Protein AF-A0A7V9PGR5-F1 (afdb_monomer)

Radius of gyration: 11.66 Å; Cα contacts (8 Å, |Δi|>4): 101; chains: 1; bounding box: 30×21×29 Å

Sec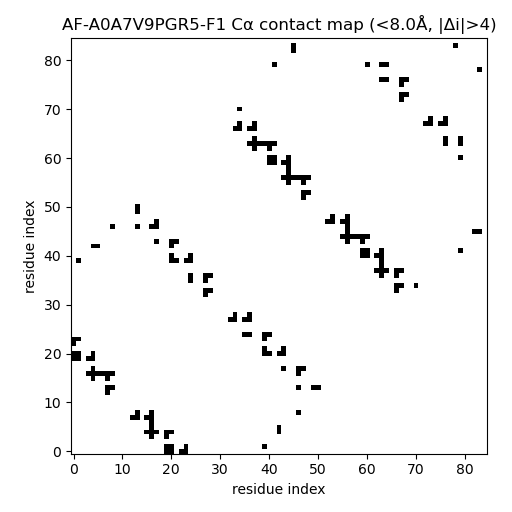ondary structure (DSSP, 8-state):
-HHHHHHHHHHT-HHHHHHHHHHHHHHHHHHT-HHHHHHHHHHHHHHHHHTT-HHHHHHHHHHHHHHHHHTT-HHHHHHHHHT--

Mean predicted aligned error: 5.48 Å

Structure (mmCIF, N/CA/C/O backbone):
data_AF-A0A7V9PGR5-F1
#
_entry.id   AF-A0A7V9PGR5-F1
#
loop_
_atom_site.group_PDB
_atom_site.id
_atom_site.type_symbol
_atom_site.label_atom_id
_atom_site.label_alt_id
_atom_site.label_comp_id
_atom_site.label_asym_id
_atom_site.label_entity_id
_atom_site.label_seq_id
_atom_site.pdbx_PDB_ins_code
_atom_site.Cartn_x
_atom_site.Cartn_y
_atom_site.Cartn_z
_atom_site.occupancy
_atom_site.B_iso_or_equiv
_atom_site.auth_seq_id
_atom_site.auth_comp_id
_atom_site.auth_asym_id
_atom_site.auth_atom_id
_atom_site.pdbx_PDB_model_num
ATOM 1 N N . MET A 1 1 ? -11.099 2.712 -9.043 1.00 53.03 1 MET A N 1
ATOM 2 C CA . MET A 1 1 ? -9.849 3.258 -9.646 1.00 53.03 1 MET A CA 1
ATOM 3 C C . MET A 1 1 ? -8.992 3.923 -8.562 1.00 53.03 1 MET A C 1
ATOM 5 O O . MET A 1 1 ? -9.561 4.374 -7.577 1.00 53.03 1 MET A O 1
ATOM 9 N N . ARG A 1 2 ? -7.657 4.024 -8.713 1.00 61.19 2 ARG A N 1
ATOM 10 C CA . ARG A 1 2 ? -6.727 4.561 -7.679 1.00 61.19 2 ARG A CA 1
ATOM 11 C C . ARG A 1 2 ? -7.127 5.932 -7.109 1.00 61.19 2 ARG A C 1
ATOM 13 O O . ARG A 1 2 ? -7.085 6.131 -5.901 1.00 61.19 2 ARG A O 1
ATOM 20 N N . ILE A 1 3 ? -7.575 6.848 -7.968 1.00 62.31 3 ILE A N 1
ATOM 21 C CA . ILE A 1 3 ? -8.029 8.194 -7.571 1.00 62.31 3 ILE A CA 1
ATOM 22 C C . ILE A 1 3 ? -9.269 8.129 -6.662 1.00 62.31 3 ILE A C 1
ATOM 24 O O . ILE A 1 3 ? -9.377 8.911 -5.722 1.00 62.31 3 ILE A O 1
ATOM 28 N N . GLN A 1 4 ? -10.174 7.171 -6.893 1.00 65.62 4 GLN A N 1
ATOM 29 C CA . GLN A 1 4 ? -11.357 6.974 -6.046 1.00 65.62 4 GLN A CA 1
ATOM 30 C C . GLN A 1 4 ? -10.973 6.430 -4.669 1.00 65.62 4 GLN A C 1
ATOM 32 O O . GLN A 1 4 ? -11.419 6.984 -3.676 1.00 65.62 4 GLN A O 1
ATOM 37 N N . ALA A 1 5 ? -10.063 5.451 -4.598 1.00 62.12 5 ALA A N 1
ATOM 38 C CA . ALA A 1 5 ? -9.592 4.920 -3.315 1.00 62.12 5 ALA A CA 1
ATOM 39 C C . ALA A 1 5 ? -8.928 6.006 -2.443 1.00 62.12 5 ALA A C 1
ATOM 41 O O . ALA A 1 5 ? -9.151 6.070 -1.238 1.00 62.12 5 ALA A O 1
ATOM 42 N N . MET A 1 6 ? -8.161 6.915 -3.057 1.00 65.69 6 MET A N 1
ATOM 43 C CA . MET A 1 6 ? -7.580 8.073 -2.365 1.00 65.69 6 MET A CA 1
ATOM 44 C C . MET A 1 6 ? -8.623 9.119 -1.933 1.00 65.69 6 MET A C 1
ATOM 46 O O . MET A 1 6 ? -8.459 9.767 -0.898 1.00 65.69 6 MET A O 1
ATOM 50 N N . LEU A 1 7 ? -9.683 9.321 -2.719 1.00 65.00 7 LEU A N 1
ATOM 51 C CA . LEU A 1 7 ? -10.794 10.212 -2.364 1.00 65.00 7 LEU A CA 1
ATOM 52 C C . LEU A 1 7 ? -11.624 9.649 -1.207 1.00 65.00 7 LEU A C 1
ATOM 54 O O . LEU A 1 7 ? -11.989 10.393 -0.302 1.00 65.00 7 LEU A O 1
ATOM 58 N N . GLU A 1 8 ? -11.885 8.347 -1.217 1.00 65.00 8 GLU A N 1
ATOM 59 C CA . GLU A 1 8 ? -12.633 7.638 -0.177 1.00 65.00 8 GLU A CA 1
ATOM 60 C C . GLU A 1 8 ? -11.842 7.566 1.132 1.00 65.00 8 GLU A C 1
ATOM 62 O O . GLU A 1 8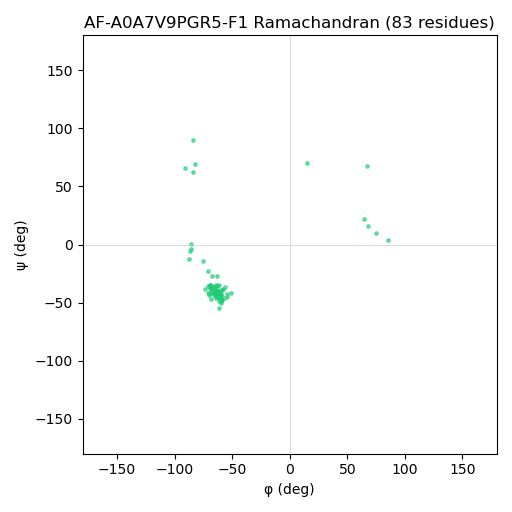 ? -12.404 7.825 2.194 1.00 65.00 8 GLU A O 1
ATOM 67 N N . LEU A 1 9 ? -10.515 7.379 1.064 1.00 62.84 9 LEU A N 1
ATOM 68 C CA . LEU A 1 9 ? -9.618 7.540 2.216 1.00 62.84 9 LEU A CA 1
ATOM 69 C C . LEU A 1 9 ? -9.763 8.914 2.879 1.00 62.84 9 LEU A C 1
ATOM 71 O O . LEU A 1 9 ? -9.816 9.001 4.104 1.00 62.84 9 LEU A O 1
ATOM 75 N N . ARG A 1 10 ? -9.857 9.986 2.080 1.00 65.81 10 ARG A N 1
ATOM 76 C CA . ARG A 1 10 ? -10.070 11.346 2.601 1.00 65.81 10 ARG A CA 1
ATOM 77 C C . ARG A 1 10 ? -11.473 11.576 3.160 1.00 65.81 10 ARG A C 1
ATOM 79 O O . ARG A 1 10 ? -11.640 12.471 3.979 1.00 65.81 10 ARG A O 1
ATOM 86 N N . ARG A 1 11 ? -12.461 10.790 2.731 1.00 74.94 11 ARG A N 1
ATOM 87 C CA . ARG A 1 11 ? -13.840 10.838 3.244 1.00 74.94 11 ARG A CA 1
ATOM 88 C C . ARG A 1 11 ? -14.061 9.950 4.471 1.00 74.94 11 ARG A C 1
ATOM 90 O O . ARG A 1 11 ? -15.069 10.120 5.141 1.00 74.94 11 ARG A O 1
ATOM 97 N N . GLY A 1 12 ? -13.118 9.058 4.785 1.00 74.94 12 GLY A N 1
ATOM 98 C CA . GLY A 1 12 ? -13.231 8.099 5.888 1.00 74.94 12 GLY A CA 1
ATOM 99 C C . GLY A 1 12 ? -13.971 6.809 5.521 1.00 74.94 12 GLY A C 1
ATOM 100 O O . GLY A 1 12 ? -14.131 5.935 6.369 1.00 74.94 12 GLY A O 1
ATOM 101 N N . ASP A 1 13 ? -14.368 6.643 4.257 1.00 79.75 13 ASP A N 1
ATOM 102 C CA . ASP A 1 13 ? -15.058 5.447 3.766 1.00 79.75 13 ASP A CA 1
ATOM 103 C C . ASP A 1 13 ? -14.052 4.336 3.443 1.00 79.75 13 ASP A C 1
ATOM 105 O O . ASP A 1 13 ? -13.805 3.965 2.293 1.00 79.75 13 ASP A O 1
ATOM 109 N N . TYR A 1 14 ? -13.441 3.790 4.494 1.00 75.50 14 TYR A N 1
ATOM 110 C CA . TYR A 1 14 ? -12.367 2.802 4.385 1.00 75.50 14 TYR A CA 1
ATOM 111 C C . TYR A 1 14 ? -12.809 1.488 3.719 1.00 75.50 14 TYR A C 1
ATOM 113 O O . TYR A 1 14 ? -11.995 0.819 3.083 1.00 75.50 14 TYR A O 1
ATOM 121 N N . ALA A 1 15 ? -14.092 1.122 3.813 1.00 75.56 15 ALA A N 1
ATOM 122 C CA . ALA A 1 15 ? -14.636 -0.068 3.155 1.00 75.56 15 ALA A CA 1
ATOM 123 C C . ALA A 1 15 ? -14.667 0.080 1.623 1.00 75.56 15 ALA A C 1
ATOM 125 O O . ALA A 1 15 ? -14.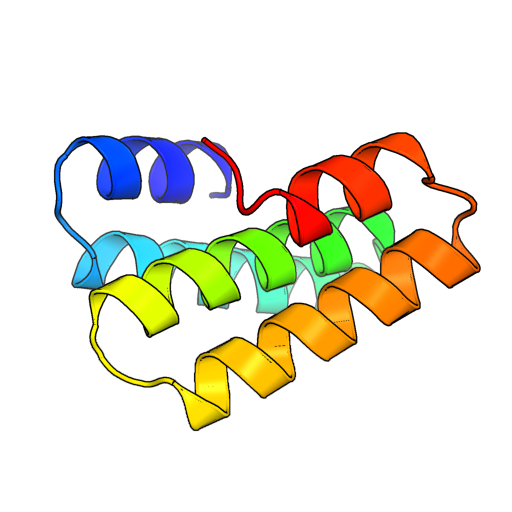186 -0.803 0.912 1.00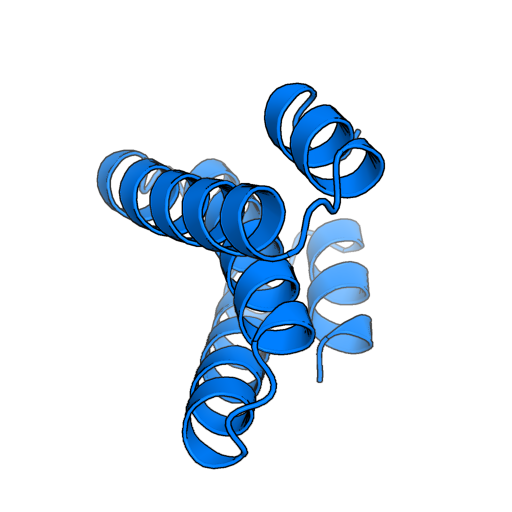 75.56 15 ALA A O 1
ATOM 126 N N . ALA A 1 16 ? -15.151 1.220 1.123 1.00 76.56 16 ALA A N 1
ATOM 127 C CA . ALA A 1 16 ? -15.148 1.520 -0.306 1.00 76.56 16 ALA A CA 1
ATOM 128 C C . ALA A 1 16 ? -13.710 1.676 -0.827 1.00 76.56 16 ALA A C 1
ATOM 130 O O . ALA A 1 16 ? -13.345 1.083 -1.847 1.00 76.56 16 ALA A O 1
ATOM 131 N N . ALA A 1 17 ? -12.853 2.367 -0.062 1.00 76.44 17 ALA A N 1
ATOM 132 C CA . ALA A 1 17 ? -11.454 2.564 -0.430 1.00 76.44 17 ALA A CA 1
ATOM 133 C C . ALA A 1 17 ? -10.720 1.227 -0.603 1.00 76.44 17 ALA A C 1
ATOM 135 O O . ALA A 1 17 ? -9.922 1.064 -1.532 1.00 76.44 17 ALA A O 1
ATOM 136 N N . ARG A 1 18 ? -11.024 0.251 0.262 1.00 77.19 18 ARG A N 1
ATOM 137 C CA . ARG A 1 18 ? -10.489 -1.108 0.182 1.00 77.19 18 ARG A CA 1
ATOM 138 C C . ARG A 1 18 ? -10.902 -1.791 -1.117 1.00 77.19 18 ARG A C 1
ATOM 140 O O . ARG A 1 18 ? -10.033 -2.246 -1.854 1.00 77.19 18 ARG A O 1
ATOM 147 N N . GLU A 1 19 ? -12.195 -1.845 -1.417 1.00 82.75 19 GLU A N 1
ATOM 148 C CA . GLU A 1 19 ? -12.710 -2.533 -2.607 1.00 82.75 19 GLU A CA 1
ATOM 149 C C . GLU A 1 19 ? -12.132 -1.941 -3.904 1.00 82.75 19 GLU A C 1
ATOM 151 O O . GLU A 1 19 ? -11.678 -2.664 -4.805 1.00 82.75 19 GLU A O 1
ATOM 156 N N . HIS A 1 20 ? -12.068 -0.609 -3.981 1.00 79.44 20 HIS A N 1
ATOM 157 C CA . HIS A 1 20 ? -11.499 0.088 -5.129 1.00 79.44 20 HIS A CA 1
ATOM 158 C C . HIS A 1 20 ? -9.994 -0.145 -5.274 1.00 79.44 20 HIS A C 1
ATOM 160 O O . HIS A 1 20 ? -9.512 -0.282 -6.406 1.00 79.44 20 HIS A O 1
ATOM 166 N N . ALA A 1 21 ? -9.250 -0.193 -4.166 1.00 76.19 21 ALA A N 1
ATOM 167 C CA . ALA A 1 21 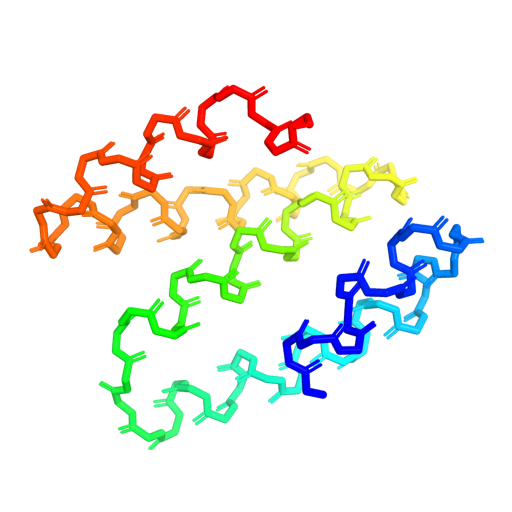? -7.816 -0.449 -4.182 1.00 76.19 21 ALA A CA 1
ATOM 168 C C . ALA A 1 21 ? -7.497 -1.922 -4.495 1.00 76.19 21 ALA A C 1
ATOM 170 O O . ALA A 1 21 ? -6.601 -2.184 -5.295 1.00 76.19 21 ALA A O 1
ATOM 171 N N . GLU A 1 22 ? -8.274 -2.883 -3.985 1.00 82.62 22 GLU A N 1
ATOM 172 C CA . GLU A 1 22 ? -8.145 -4.312 -4.317 1.00 82.62 22 GLU A CA 1
ATOM 173 C C . GLU A 1 22 ? -8.436 -4.568 -5.802 1.00 82.62 22 GLU A C 1
ATOM 175 O O . GLU A 1 22 ? -7.726 -5.314 -6.481 1.00 82.62 22 GLU A O 1
ATOM 180 N N . THR A 1 23 ? -9.461 -3.921 -6.353 1.00 85.56 23 THR A N 1
ATOM 181 C CA . THR A 1 23 ? -9.811 -4.045 -7.774 1.00 85.56 23 THR A CA 1
ATOM 182 C C . THR A 1 23 ? -8.755 -3.412 -8.681 1.00 85.56 23 THR A C 1
ATOM 184 O O . THR A 1 23 ? -8.384 -3.994 -9.709 1.00 85.56 23 THR A O 1
ATOM 187 N N . ALA A 1 24 ? -8.218 -2.252 -8.290 1.00 80.25 24 ALA A N 1
ATOM 188 C CA . ALA A 1 24 ? -7.111 -1.614 -8.996 1.00 80.25 24 ALA A CA 1
ATOM 189 C C . ALA A 1 24 ? -5.837 -2.471 -8.939 1.00 80.25 24 ALA A C 1
ATOM 191 O O . ALA A 1 24 ? -5.213 -2.695 -9.975 1.00 80.25 24 ALA A O 1
ATOM 192 N N . HIS A 1 25 ? -5.513 -3.033 -7.772 1.00 79.44 25 HIS A N 1
ATOM 193 C CA . HIS A 1 25 ? -4.367 -3.917 -7.583 1.00 79.44 25 HIS A CA 1
ATOM 194 C C . HIS A 1 25 ? -4.470 -5.183 -8.448 1.00 79.44 25 HIS A C 1
ATOM 196 O O . HIS A 1 25 ? -3.553 -5.488 -9.209 1.00 79.44 25 HIS A O 1
ATOM 202 N N . ARG A 1 26 ? -5.621 -5.872 -8.435 1.00 83.12 26 ARG A N 1
ATOM 203 C CA . ARG A 1 26 ? -5.866 -7.052 -9.290 1.00 83.12 26 ARG A CA 1
ATOM 204 C C . ARG A 1 26 ? -5.710 -6.735 -10.776 1.00 83.12 26 ARG A C 1
ATOM 206 O O . ARG A 1 26 ? -5.186 -7.547 -11.536 1.00 83.12 26 ARG A O 1
ATOM 213 N N . THR A 1 27 ? -6.161 -5.557 -11.195 1.00 84.19 27 THR A N 1
ATOM 214 C CA . THR A 1 27 ? -6.032 -5.112 -12.587 1.00 84.19 27 THR A CA 1
ATOM 215 C C . THR A 1 27 ? -4.582 -4.787 -12.937 1.00 84.19 27 THR A C 1
ATOM 217 O O . THR A 1 27 ? -4.113 -5.205 -13.990 1.00 84.19 27 THR A O 1
ATOM 220 N N . ALA A 1 28 ? -3.845 -4.127 -12.041 1.00 80.00 28 ALA A N 1
ATOM 221 C CA . ALA A 1 28 ? -2.424 -3.842 -12.219 1.00 80.00 28 ALA A CA 1
ATOM 222 C C . ALA A 1 28 ? -1.581 -5.124 -12.324 1.00 80.00 28 ALA A C 1
ATOM 224 O O . ALA A 1 28 ? -0.721 -5.211 -13.198 1.00 80.00 28 ALA A O 1
ATOM 225 N N . CYS A 1 29 ? -1.881 -6.139 -11.503 1.00 79.00 29 CYS A N 1
ATOM 226 C CA . CYS A 1 29 ? -1.271 -7.467 -11.608 1.00 79.00 29 CYS A CA 1
ATOM 227 C C . CYS A 1 29 ? -1.546 -8.111 -12.969 1.00 79.00 29 CYS A C 1
ATOM 229 O O . CYS A 1 29 ? -0.623 -8.605 -13.608 1.00 79.00 29 CYS A O 1
ATOM 231 N N . ARG A 1 30 ? -2.797 -8.058 -13.444 1.00 79.94 30 ARG A N 1
ATOM 232 C CA . ARG A 1 30 ? -3.185 -8.626 -14.745 1.00 79.94 30 ARG A CA 1
ATOM 233 C C . ARG A 1 30 ? -2.493 -7.936 -15.922 1.00 79.94 30 ARG A C 1
ATOM 235 O O . ARG A 1 30 ? -2.189 -8.588 -16.911 1.00 79.94 30 ARG A O 1
ATOM 242 N N . LEU A 1 31 ? -2.267 -6.628 -15.817 1.00 83.50 31 LEU A N 1
ATOM 243 C CA . LEU A 1 31 ? -1.628 -5.818 -16.856 1.00 83.50 31 LEU A CA 1
ATOM 244 C C . LEU A 1 31 ? -0.092 -5.812 -16.765 1.00 83.50 31 LEU A C 1
ATOM 246 O O . LEU A 1 31 ? 0.555 -5.224 -17.625 1.00 83.50 31 LEU A O 1
ATOM 250 N N . GLY A 1 32 ? 0.501 -6.415 -15.728 1.00 83.81 32 GLY A N 1
ATOM 251 C CA . GLY A 1 32 ? 1.955 -6.434 -15.530 1.00 83.81 32 GLY A CA 1
ATOM 252 C C . GLY A 1 32 ? 2.573 -5.066 -15.211 1.00 83.81 32 GLY A C 1
ATOM 253 O O . GLY A 1 32 ? 3.787 -4.896 -15.304 1.00 83.81 32 GLY A O 1
ATOM 254 N N . VAL A 1 33 ? 1.768 -4.071 -14.824 1.00 88.81 33 VAL A N 1
ATOM 255 C CA . VAL A 1 33 ? 2.255 -2.710 -14.556 1.00 88.81 33 VAL A CA 1
ATOM 256 C C . VAL A 1 33 ? 2.778 -2.637 -13.123 1.00 88.81 33 VAL A C 1
ATOM 258 O O . VAL A 1 33 ? 2.040 -2.321 -12.187 1.00 88.81 33 VAL A O 1
ATOM 261 N N . ALA A 1 34 ? 4.069 -2.934 -12.955 1.00 88.00 34 ALA A N 1
ATOM 262 C CA . ALA A 1 34 ? 4.722 -3.031 -11.649 1.00 8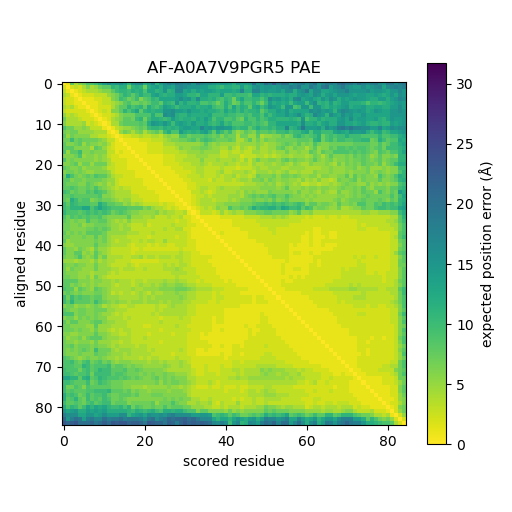8.00 34 ALA A CA 1
ATOM 263 C C . ALA A 1 34 ? 4.538 -1.768 -10.792 1.00 88.00 34 ALA A C 1
ATOM 265 O O . ALA A 1 34 ? 4.157 -1.878 -9.631 1.00 88.00 34 ALA A O 1
ATOM 266 N N . LEU A 1 35 ? 4.716 -0.57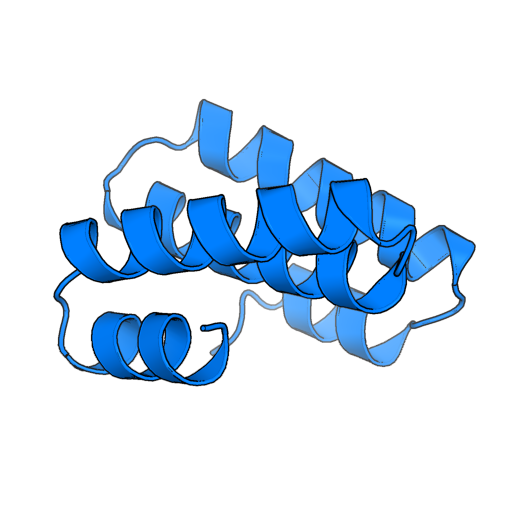4 -11.368 1.00 87.25 35 LEU A N 1
ATOM 267 C CA . LEU A 1 35 ? 4.560 0.687 -10.635 1.00 87.25 35 LEU A CA 1
ATOM 268 C C . LEU A 1 35 ? 3.144 0.848 -10.065 1.00 87.25 35 LEU A C 1
ATOM 270 O O . LEU A 1 35 ? 2.978 1.124 -8.880 1.00 87.25 35 LEU A O 1
ATOM 274 N N . LEU A 1 36 ? 2.124 0.599 -10.891 1.00 85.94 36 LEU A N 1
ATOM 275 C CA . LEU A 1 36 ? 0.725 0.693 -10.481 1.00 85.94 36 LEU A CA 1
ATOM 276 C C . LEU A 1 36 ? 0.384 -0.352 -9.411 1.00 85.94 36 LEU A C 1
ATOM 278 O O . LEU A 1 36 ? -0.377 -0.059 -8.490 1.00 85.94 36 LEU A O 1
ATOM 282 N N . ARG A 1 37 ? 0.963 -1.556 -9.500 1.00 88.25 37 ARG A N 1
ATOM 283 C CA . ARG A 1 37 ? 0.822 -2.594 -8.471 1.00 88.25 37 ARG A CA 1
ATOM 284 C C . ARG A 1 37 ? 1.358 -2.107 -7.122 1.00 88.25 37 ARG A C 1
ATOM 286 O O . ARG A 1 37 ? 0.646 -2.230 -6.125 1.00 88.25 37 ARG A O 1
ATOM 293 N N . GLY A 1 38 ? 2.553 -1.509 -7.113 1.00 89.38 38 GLY A N 1
ATOM 294 C CA . GLY A 1 38 ? 3.181 -0.944 -5.914 1.00 89.38 38 GLY A CA 1
ATOM 295 C C . GLY A 1 38 ? 2.373 0.201 -5.308 1.00 89.38 38 GLY A C 1
ATOM 296 O O . GLY A 1 38 ? 2.100 0.196 -4.111 1.00 89.38 38 GLY A O 1
ATOM 297 N N . GLU A 1 39 ? 1.891 1.131 -6.135 1.00 87.81 39 GLU A N 1
ATOM 298 C CA . GLU A 1 39 ? 1.010 2.212 -5.675 1.00 87.81 39 GLU A CA 1
ATOM 299 C C . GLU A 1 39 ? -0.297 1.680 -5.067 1.00 87.81 39 GLU A C 1
ATOM 301 O O . GLU A 1 39 ? -0.742 2.166 -4.029 1.00 87.81 39 GLU A O 1
ATOM 306 N N . CYS A 1 40 ? -0.924 0.670 -5.679 1.00 87.25 40 CYS A N 1
ATOM 307 C CA . CYS A 1 40 ? -2.160 0.096 -5.140 1.00 87.25 40 CYS A CA 1
ATOM 308 C C . CYS A 1 40 ? -1.918 -0.656 -3.824 1.00 87.25 40 CYS A C 1
ATOM 310 O O . CYS A 1 40 ? -2.746 -0.572 -2.919 1.00 87.25 40 CYS A O 1
ATOM 312 N N . ALA A 1 41 ? -0.786 -1.354 -3.697 1.00 89.69 41 ALA A N 1
ATOM 313 C CA . ALA A 1 41 ? -0.393 -2.008 -2.452 1.00 89.69 41 ALA A CA 1
ATOM 314 C C . ALA A 1 41 ? -0.143 -0.982 -1.328 1.00 89.69 41 ALA A C 1
ATOM 316 O O . ALA A 1 41 ? -0.614 -1.178 -0.209 1.00 89.69 41 ALA A O 1
ATOM 317 N N . ALA A 1 42 ? 0.481 0.160 -1.635 1.00 89.19 42 ALA A N 1
ATOM 318 C CA . ALA A 1 42 ? 0.666 1.254 -0.681 1.00 89.19 42 ALA A CA 1
ATOM 319 C C . ALA A 1 42 ? -0.668 1.857 -0.201 1.00 89.19 42 ALA A C 1
ATOM 321 O O . ALA A 1 42 ? -0.860 2.114 0.985 1.00 89.19 42 ALA A O 1
ATOM 322 N N . VAL A 1 43 ? -1.630 2.051 -1.108 1.00 86.56 43 VAL A N 1
ATOM 323 C CA . VAL A 1 43 ? -2.972 2.527 -0.730 1.00 86.56 43 VAL A CA 1
ATOM 324 C C . VAL A 1 43 ? -3.690 1.495 0.145 1.00 86.56 43 VAL A C 1
ATOM 326 O O . VAL A 1 43 ? -4.292 1.858 1.155 1.00 86.56 43 VAL A O 1
ATOM 329 N N . LEU A 1 44 ? -3.594 0.206 -0.196 1.00 87.31 44 LEU A N 1
ATOM 330 C CA . LEU A 1 44 ? -4.186 -0.870 0.601 1.00 87.31 44 LEU A CA 1
ATOM 331 C C . LEU A 1 44 ? -3.600 -0.942 2.008 1.00 87.31 44 LEU A C 1
ATOM 333 O O . LEU A 1 44 ? -4.364 -1.151 2.947 1.00 87.31 44 LEU A O 1
ATOM 337 N N . SER A 1 45 ? -2.287 -0.747 2.180 1.00 90.38 45 SER A N 1
ATOM 338 C CA . SER A 1 45 ? -1.693 -0.764 3.520 1.00 90.38 45 SER A CA 1
ATOM 339 C C . SER A 1 45 ? -2.281 0.330 4.407 1.00 90.38 45 SER A C 1
ATOM 341 O O . SER A 1 45 ? -2.666 0.046 5.535 1.00 90.38 45 SER A O 1
ATOM 343 N N . VAL A 1 46 ? -2.449 1.547 3.880 1.00 87.38 46 VAL A N 1
ATOM 344 C CA . VAL A 1 46 ? -3.054 2.662 4.630 1.00 87.38 46 VAL A CA 1
ATOM 345 C C . VAL A 1 46 ? -4.509 2.361 4.991 1.00 87.38 46 VAL A C 1
ATOM 347 O O . VAL A 1 46 ? -4.926 2.575 6.126 1.00 87.38 46 VAL A O 1
ATOM 350 N N . VAL A 1 47 ? -5.298 1.835 4.051 1.00 85.94 47 VAL A N 1
ATOM 351 C CA . VAL A 1 47 ? -6.700 1.474 4.321 1.00 85.94 47 VAL A CA 1
ATOM 352 C C . VAL A 1 47 ? -6.797 0.386 5.394 1.00 85.94 47 VAL A C 1
ATOM 354 O O . VAL A 1 47 ? -7.631 0.478 6.292 1.00 85.94 47 VAL A O 1
ATOM 357 N N . LEU A 1 48 ? -5.937 -0.631 5.335 1.00 86.62 48 LEU A N 1
ATOM 358 C CA . LEU A 1 48 ? -5.919 -1.727 6.302 1.00 86.62 48 LEU A CA 1
ATOM 359 C C . LEU A 1 48 ? -5.458 -1.268 7.692 1.00 86.62 48 LEU A C 1
ATOM 361 O O . LEU A 1 48 ? -6.058 -1.694 8.677 1.00 86.62 48 LEU A O 1
ATOM 365 N N . GLU A 1 49 ? -4.485 -0.353 7.781 1.00 87.94 49 GLU A N 1
ATOM 366 C CA . GLU A 1 49 ? -4.110 0.311 9.041 1.00 87.94 49 GLU A CA 1
ATOM 367 C C . GLU A 1 49 ? -5.318 1.030 9.658 1.00 87.94 49 GLU A C 1
ATOM 369 O O . GLU A 1 49 ? -5.606 0.857 10.842 1.00 87.94 49 GLU A O 1
ATOM 374 N N . ARG A 1 50 ? -6.084 1.777 8.849 1.00 85.56 50 ARG A N 1
ATOM 375 C CA . ARG A 1 50 ? -7.290 2.495 9.307 1.00 85.56 50 ARG A CA 1
ATOM 376 C C . ARG A 1 50 ? -8.433 1.570 9.726 1.00 85.56 50 ARG A C 1
ATOM 378 O O . ARG A 1 50 ? -9.227 1.947 10.580 1.00 85.56 50 ARG A O 1
ATOM 385 N N . LEU A 1 51 ? -8.494 0.364 9.166 1.00 84.75 51 LEU A N 1
ATOM 386 C CA . LEU A 1 51 ? -9.439 -0.689 9.554 1.00 84.75 51 LEU A CA 1
ATOM 387 C C . LEU A 1 51 ? -8.946 -1.545 10.738 1.00 84.75 51 LEU A C 1
ATOM 389 O O . LEU A 1 51 ? -9.631 -2.493 11.118 1.00 84.75 51 LEU A O 1
ATOM 393 N N . GLY A 1 52 ? -7.763 -1.264 11.298 1.00 89.50 52 GLY A N 1
ATOM 394 C CA . GLY A 1 52 ? -7.172 -2.035 12.399 1.00 89.50 52 GLY A CA 1
ATOM 395 C C . GLY A 1 52 ? -6.592 -3.397 11.994 1.00 89.50 52 GLY A C 1
ATOM 396 O O . GLY A 1 52 ? -6.214 -4.189 12.853 1.00 89.50 52 GLY A O 1
ATOM 397 N N . ARG A 1 53 ? -6.489 -3.688 10.693 1.00 90.19 53 ARG A N 1
ATOM 398 C CA . ARG A 1 53 ? -5.989 -4.963 10.147 1.00 90.19 53 ARG A CA 1
ATOM 399 C C . ARG A 1 53 ? -4.480 -4.888 9.914 1.00 90.19 53 ARG A C 1
ATOM 401 O O . ARG A 1 53 ? -4.009 -4.897 8.776 1.00 90.19 53 ARG A O 1
ATOM 408 N N . LEU A 1 54 ? -3.729 -4.765 11.007 1.00 89.75 54 LEU A N 1
ATOM 409 C CA . LEU A 1 54 ? -2.305 -4.412 10.982 1.00 89.75 54 LEU A CA 1
ATOM 410 C C . LEU A 1 54 ? -1.422 -5.452 10.275 1.00 89.75 54 LEU A C 1
ATOM 412 O O . LEU A 1 54 ? -0.539 -5.066 9.511 1.00 89.75 54 LEU A O 1
ATOM 416 N N . ASP A 1 55 ? -1.689 -6.748 10.449 1.00 91.94 55 ASP A N 1
ATOM 417 C CA . ASP A 1 55 ? -0.897 -7.810 9.806 1.00 91.94 55 ASP A CA 1
ATOM 418 C C . ASP A 1 55 ? -1.012 -7.761 8.277 1.00 91.94 55 ASP A C 1
ATOM 420 O O . ASP A 1 55 ? -0.029 -7.844 7.536 1.00 91.94 55 ASP A O 1
ATOM 424 N N . GLU A 1 56 ? -2.231 -7.556 7.780 1.00 89.94 56 GLU A N 1
ATOM 425 C CA . GLU A 1 56 ? -2.483 -7.441 6.346 1.00 89.94 56 GLU A CA 1
ATOM 426 C C . GLU A 1 56 ? -1.932 -6.137 5.783 1.00 89.94 56 GLU A C 1
ATOM 428 O O . GLU A 1 56 ? -1.428 -6.119 4.657 1.00 89.94 56 GLU A O 1
ATOM 433 N N . ALA A 1 57 ? -1.990 -5.055 6.560 1.00 90.25 57 ALA A N 1
ATOM 434 C CA . ALA A 1 57 ? -1.376 -3.797 6.180 1.00 90.25 57 ALA A CA 1
ATOM 435 C C . ALA A 1 57 ? 0.142 -3.930 6.029 1.00 90.25 57 ALA A C 1
ATOM 437 O O . ALA A 1 57 ? 0.693 -3.480 5.023 1.00 90.25 57 ALA A O 1
ATOM 438 N N . ALA A 1 58 ? 0.805 -4.595 6.979 1.00 92.06 58 ALA A N 1
ATOM 439 C CA . ALA A 1 58 ? 2.241 -4.847 6.935 1.00 92.06 58 ALA A CA 1
ATOM 440 C C . ALA A 1 58 ? 2.629 -5.651 5.686 1.00 92.06 58 ALA A C 1
ATOM 442 O O . ALA A 1 58 ? 3.584 -5.291 4.995 1.00 92.06 58 ALA A O 1
ATOM 443 N N . ALA A 1 59 ? 1.840 -6.671 5.333 1.00 93.56 59 ALA A N 1
ATOM 444 C CA . ALA A 1 59 ? 2.055 -7.447 4.115 1.00 93.56 59 ALA A CA 1
ATOM 445 C C . ALA A 1 59 ? 1.952 -6.585 2.842 1.00 93.56 59 ALA A C 1
ATOM 447 O O . ALA A 1 59 ? 2.815 -6.667 1.968 1.00 93.56 59 ALA A O 1
ATOM 448 N N . ARG A 1 60 ? 0.935 -5.715 2.741 1.00 91.81 60 ARG A N 1
ATOM 449 C CA . ARG A 1 60 ? 0.781 -4.802 1.590 1.00 91.81 60 ARG A CA 1
ATOM 450 C C . ARG A 1 60 ? 1.872 -3.733 1.537 1.00 91.81 60 ARG A C 1
ATOM 452 O O . ARG A 1 60 ? 2.339 -3.377 0.457 1.00 91.81 60 ARG A O 1
ATOM 459 N N . LYS A 1 61 ? 2.318 -3.249 2.696 1.00 92.81 61 LYS A N 1
ATOM 460 C CA . LYS A 1 61 ? 3.411 -2.277 2.803 1.00 92.81 61 LYS A CA 1
ATOM 461 C C . LYS A 1 61 ? 4.741 -2.888 2.360 1.00 92.81 61 LYS A C 1
ATOM 463 O O . LYS A 1 61 ? 5.485 -2.246 1.625 1.00 92.81 61 LYS A O 1
ATOM 468 N N . ALA A 1 62 ? 5.020 -4.132 2.753 1.00 94.56 62 ALA A N 1
ATOM 469 C CA . ALA A 1 62 ? 6.207 -4.862 2.315 1.00 94.56 62 ALA A CA 1
ATOM 470 C C . ALA A 1 62 ? 6.217 -5.066 0.793 1.00 94.56 62 ALA A C 1
ATOM 472 O O . ALA A 1 62 ? 7.219 -4.774 0.144 1.00 94.56 62 ALA A O 1
ATOM 473 N N . GLU A 1 63 ? 5.079 -5.468 0.223 1.00 93.56 63 GLU A N 1
ATOM 474 C CA . GLU A 1 63 ? 4.906 -5.627 -1.222 1.00 93.56 63 GLU A CA 1
ATOM 475 C C . GLU A 1 63 ? 5.163 -4.317 -1.987 1.00 93.56 63 GLU A C 1
ATOM 477 O O . GLU A 1 63 ? 5.927 -4.291 -2.954 1.00 93.56 63 GLU A O 1
ATOM 482 N N . ALA A 1 64 ? 4.576 -3.204 -1.536 1.00 93.25 64 ALA A N 1
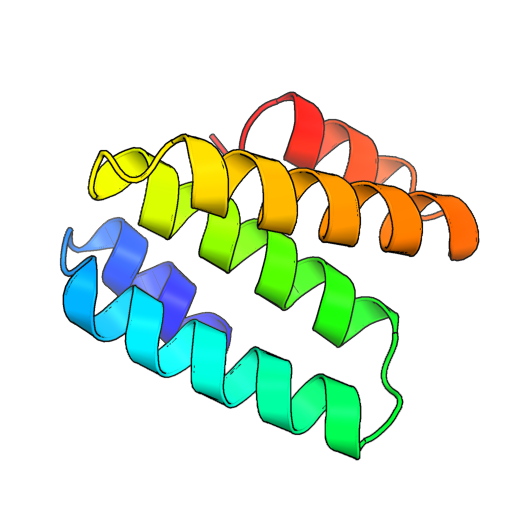ATOM 483 C CA . ALA A 1 64 ? 4.815 -1.894 -2.137 1.00 93.25 64 ALA A CA 1
ATOM 484 C C . ALA A 1 64 ? 6.297 -1.488 -2.059 1.00 93.25 64 ALA A C 1
ATOM 486 O O . ALA A 1 64 ? 6.866 -1.019 -3.045 1.00 93.25 64 ALA A O 1
ATOM 487 N N . ALA A 1 65 ? 6.939 -1.709 -0.907 1.00 94.31 65 ALA A N 1
ATOM 488 C CA . ALA A 1 65 ? 8.343 -1.373 -0.694 1.00 94.31 65 ALA A CA 1
ATOM 489 C C . ALA A 1 65 ? 9.285 -2.194 -1.583 1.00 94.31 65 ALA A C 1
ATOM 491 O O . ALA A 1 65 ? 10.249 -1.653 -2.123 1.00 94.31 65 ALA A O 1
ATOM 492 N N . GLU A 1 66 ? 9.015 -3.489 -1.743 1.00 95.38 66 GLU A N 1
ATOM 493 C CA . GLU A 1 66 ? 9.766 -4.358 -2.645 1.00 95.38 66 GLU A CA 1
ATOM 494 C C . GLU A 1 66 ? 9.676 -3.850 -4.084 1.00 95.38 66 GLU A C 1
ATOM 496 O O . GLU A 1 66 ? 10.701 -3.607 -4.716 1.00 95.38 66 GLU A O 1
ATOM 501 N N . ILE A 1 67 ? 8.460 -3.578 -4.559 1.00 93.06 67 ILE A N 1
ATOM 502 C CA . ILE A 1 67 ? 8.219 -3.074 -5.912 1.00 93.06 67 ILE A CA 1
ATOM 503 C C . ILE A 1 67 ? 8.934 -1.742 -6.148 1.00 93.06 67 ILE A C 1
ATOM 505 O O . ILE A 1 67 ? 9.619 -1.584 -7.158 1.00 93.06 67 ILE A O 1
ATOM 509 N N . PHE A 1 68 ? 8.800 -0.779 -5.234 1.00 92.81 68 PHE A N 1
ATOM 510 C CA . PHE A 1 68 ? 9.455 0.520 -5.386 1.00 92.81 68 PHE A CA 1
ATOM 511 C C . PHE A 1 68 ? 10.976 0.402 -5.363 1.00 92.81 68 PHE A C 1
ATOM 513 O O . PHE A 1 68 ? 1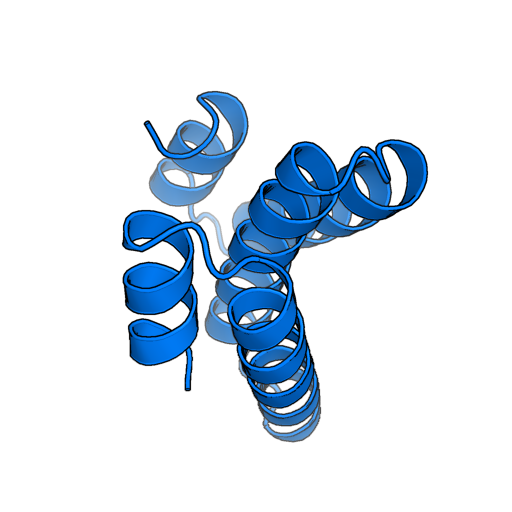1.640 1.092 -6.134 1.00 92.81 68 PHE A O 1
ATOM 520 N N . ARG A 1 69 ? 11.531 -0.509 -4.555 1.00 93.62 69 ARG A N 1
ATOM 521 C CA . ARG A 1 69 ? 12.969 -0.794 -4.551 1.00 93.62 69 ARG A CA 1
ATOM 522 C C . ARG A 1 69 ? 13.426 -1.384 -5.885 1.00 93.62 69 ARG A C 1
ATOM 524 O O . ARG A 1 69 ? 14.410 -0.907 -6.437 1.00 93.62 69 ARG A O 1
ATOM 531 N N . THR A 1 70 ? 12.700 -2.360 -6.431 1.00 94.31 70 THR A N 1
ATOM 532 C CA . THR A 1 70 ? 13.007 -2.963 -7.740 1.00 94.31 70 THR A CA 1
ATOM 533 C C . THR A 1 70 ? 12.946 -1.943 -8.876 1.00 94.31 70 THR A C 1
ATOM 535 O O . THR A 1 70 ? 13.727 -2.025 -9.818 1.00 94.31 70 THR A O 1
ATOM 538 N N . LEU A 1 71 ? 12.036 -0.972 -8.790 1.00 92.19 71 LEU A N 1
ATOM 539 C CA . LEU A 1 71 ? 11.868 0.074 -9.800 1.00 92.19 71 LEU A CA 1
ATOM 540 C C . LEU A 1 71 ? 12.799 1.284 -9.608 1.00 92.19 71 LEU A C 1
ATOM 542 O O . LEU A 1 71 ? 12.745 2.205 -10.418 1.00 92.19 71 LEU A O 1
ATOM 546 N N . GLY A 1 72 ? 13.607 1.328 -8.541 1.00 93.44 72 GLY A N 1
ATOM 547 C CA . GLY A 1 72 ? 14.414 2.507 -8.200 1.00 93.44 72 GLY A CA 1
ATOM 548 C C . GLY A 1 72 ? 13.574 3.740 -7.830 1.00 93.44 72 GLY A C 1
ATOM 549 O O . GLY A 1 72 ? 14.036 4.873 -7.932 1.00 93.44 72 GLY A O 1
ATOM 550 N N . ALA A 1 73 ? 12.321 3.545 -7.413 1.00 90.62 73 ALA A N 1
ATOM 551 C CA . ALA A 1 73 ? 11.383 4.614 -7.089 1.00 90.62 73 ALA A CA 1
ATOM 552 C C . ALA A 1 73 ? 11.579 5.119 -5.647 1.00 90.62 73 ALA A C 1
ATOM 554 O O . ALA A 1 73 ? 10.685 5.019 -4.804 1.00 90.62 73 ALA A O 1
ATOM 555 N N . GLU A 1 74 ? 12.758 5.672 -5.355 1.00 89.81 74 GLU A N 1
ATOM 556 C CA . GLU A 1 74 ? 13.171 6.088 -4.003 1.00 89.81 74 GLU A CA 1
ATOM 557 C C . GLU A 1 74 ? 12.207 7.083 -3.354 1.00 89.81 74 GLU A C 1
ATOM 559 O O . GLU A 1 74 ? 11.927 6.998 -2.159 1.00 89.81 74 GLU A O 1
ATOM 564 N N . ARG A 1 75 ? 11.640 7.998 -4.149 1.00 87.06 75 ARG A N 1
ATOM 565 C CA . ARG A 1 75 ? 10.652 8.966 -3.663 1.00 87.06 75 ARG A CA 1
ATOM 566 C C . ARG A 1 75 ? 9.402 8.277 -3.115 1.00 87.06 75 ARG A C 1
ATOM 568 O O . ARG A 1 75 ? 8.971 8.603 -2.017 1.00 87.06 75 ARG A O 1
ATOM 575 N N . LEU A 1 76 ? 8.876 7.288 -3.837 1.00 87.31 76 LEU A N 1
ATOM 576 C CA . LEU A 1 76 ? 7.698 6.526 -3.414 1.00 87.31 76 LEU A CA 1
ATOM 577 C C . LEU A 1 76 ? 8.003 5.631 -2.212 1.00 87.31 76 LEU A C 1
ATOM 579 O O . LEU A 1 76 ? 7.165 5.472 -1.328 1.00 87.31 76 LEU A O 1
ATOM 583 N N . LEU A 1 77 ? 9.217 5.082 -2.144 1.00 88.69 77 LEU A N 1
ATOM 584 C CA . LEU A 1 77 ? 9.681 4.323 -0.986 1.00 88.69 77 LEU A CA 1
ATOM 585 C C . LEU A 1 77 ? 9.743 5.203 0.276 1.00 88.69 77 LEU A C 1
ATOM 587 O O . LEU A 1 77 ? 9.331 4.775 1.354 1.00 88.69 77 LEU A O 1
ATOM 591 N N . LEU A 1 78 ? 10.221 6.443 0.135 1.00 88.94 78 LEU A N 1
ATOM 592 C CA . LEU A 1 78 ? 10.267 7.423 1.218 1.00 88.94 78 LEU A CA 1
ATOM 593 C C . LEU A 1 78 ? 8.856 7.812 1.685 1.00 88.94 78 LEU A C 1
ATOM 595 O O . LEU A 1 78 ? 8.597 7.857 2.888 1.00 88.94 78 LEU A O 1
ATOM 599 N N . ASP A 1 79 ? 7.941 8.057 0.748 1.00 86.50 79 ASP A N 1
ATOM 600 C CA . ASP A 1 79 ? 6.552 8.423 1.046 1.00 86.50 79 ASP A CA 1
ATOM 601 C C . ASP A 1 79 ? 5.800 7.266 1.732 1.00 86.50 79 ASP A C 1
ATOM 603 O O . ASP A 1 79 ? 5.055 7.474 2.693 1.00 86.50 79 ASP A O 1
ATOM 607 N N . LEU A 1 80 ? 6.072 6.023 1.321 1.00 86.75 80 LEU A N 1
ATOM 608 C CA . LEU A 1 80 ? 5.564 4.813 1.968 1.00 86.75 80 LEU A CA 1
ATOM 609 C C . LEU A 1 80 ? 6.084 4.657 3.407 1.00 86.75 80 LEU A C 1
ATOM 611 O O . LEU A 1 80 ? 5.333 4.260 4.302 1.00 86.75 80 LEU A O 1
ATOM 615 N N . ALA A 1 81 ? 7.362 4.971 3.643 1.00 83.62 81 ALA A N 1
ATOM 616 C CA . ALA A 1 81 ? 7.969 4.920 4.972 1.00 83.62 81 ALA A CA 1
ATOM 617 C C . ALA A 1 81 ? 7.402 5.998 5.907 1.00 83.62 81 ALA A C 1
ATOM 619 O O . ALA A 1 81 ? 7.188 5.733 7.089 1.00 83.62 81 ALA A O 1
ATOM 620 N N . ARG A 1 82 ? 7.109 7.188 5.370 1.00 80.56 82 ARG A N 1
ATOM 621 C CA . ARG A 1 82 ? 6.472 8.293 6.104 1.00 80.56 82 ARG A CA 1
ATOM 622 C C . ARG A 1 82 ? 4.979 8.078 6.344 1.00 80.56 82 ARG A C 1
ATOM 624 O O . ARG A 1 82 ? 4.413 8.765 7.184 1.00 80.56 82 ARG A O 1
ATOM 631 N N . GLY A 1 83 ? 4.379 7.116 5.641 1.00 67.69 83 GLY A N 1
ATOM 632 C CA . GLY A 1 83 ? 2.965 6.790 5.732 1.00 67.69 83 GLY A CA 1
ATOM 633 C C . GLY A 1 83 ? 2.105 7.923 5.197 1.00 67.69 83 GLY A C 1
ATOM 634 O O . GLY A 1 83 ? 1.444 8.549 6.007 1.00 67.69 83 GLY A O 1
ATOM 635 N N . TYR A 1 84 ? 2.160 8.186 3.877 1.00 58.06 84 TYR A N 1
ATOM 636 C CA . TYR A 1 84 ? 1.279 9.101 3.114 1.00 58.06 84 TYR A CA 1
ATOM 637 C C . TYR A 1 84 ? 0.470 10.065 4.006 1.00 58.06 84 TYR A C 1
ATOM 639 O O . TYR A 1 84 ? -0.738 9.891 4.185 1.00 58.06 84 TYR A O 1
ATOM 647 N N . ALA A 1 85 ? 1.174 11.017 4.623 1.00 42.25 85 ALA A N 1
ATOM 648 C CA . ALA A 1 85 ? 0.580 12.095 5.406 1.00 42.25 85 ALA A CA 1
ATOM 649 C C . ALA A 1 85 ? 0.157 13.234 4.475 1.00 42.25 85 ALA A C 1
ATOM 651 O O . ALA A 1 85 ? 0.937 13.542 3.542 1.00 42.25 85 ALA A O 1
#

Sequence (85 aa):
MRIQAMLELRRGDYAAAREHAETAHRTACRLGVALLRGECAAVLSVVLERLGRLDEAAARKAEAAEIFRTLGAERLLLDLARGYA

Nearest PDB structures (foldseek):
  6hc2-assembly4_S  TM=9.784E-01  e=7.086E-02  Homo sapiens
  4wnd-assembly1_A  TM=9.817E-01  e=7.945E-02  Homo sapiens
  6hc2-assembly1_C  TM=9.736E-01  e=7.503E-02  Homo sapiens
  4wne-assembly1_A  TM=9.903E-01  e=1.120E-01  Homo sapiens
  3ro3-assembly1_A  TM=8.821E-01  e=3.945E-01  Mus musculus

Solvent-accessible surface area (backbone atoms only — not comparable to full-atom values): 4278 Å² total; per-residue (Å²): 78,66,71,54,19,57,51,25,53,75,70,67,42,43,69,61,17,39,56,26,20,53,52,39,24,56,49,19,59,75,68,67,40,57,67,56,28,19,55,25,24,42,52,38,14,55,36,24,49,74,70,68,40,51,72,63,12,51,54,25,38,51,52,14,43,52,43,23,58,76,70,67,35,60,69,59,40,50,42,59,73,69,52,82,121

pLDDT: mean 82.63, std 10.75, range [42.25, 95.38]

Foldseek 3Di:
DLVVLVVCVVVLVLVVSQVVLVVQLVVCVVVVVLLSNLSSLLSNLLSCVSVVVNVSSVVSLVSSLVSCVVVVVVVSNVCSVVNVD